Protein AF-A0A2V5QRU3-F1 (afdb_monomer)

Nearest PDB structures (foldseek):
  6q3q-assembly1_B  TM=8.508E-01  e=2.967E-01  Arabidopsis
  8ye5-assembly1_B  TM=8.484E-01  e=3.527E-01  Dehalobacter sp.
  6vbv-assembly1_4  TM=8.550E-01  e=3.527E-01  Bos taurus
  3gz1-assembly1_A  TM=8.193E-01  e=3.737E-01  Shigella flexneri
  3fwv-assembly2_B  TM=7.146E-01  e=1.572E-01  Homo sapiens

Foldseek 3Di:
DPPPVPLCLVVLLVVLVVVCVVDNDALVSLLSNLVSCVVVVVLVSSLVSLVVSVVNPPDPPSVVVSVVSNVVSVVD

pLDDT: mean 91.73, std 13.97, range [38.41, 98.62]

Secondary structure (DSSP, 8-state):
--SSSS--HHHHHHHHHHHHHHSPPPHHHHHHHHHHHHHTT-HHHHHHHHHHHHHTTPPTTHHHHHHHHHHHHHH-

Solvent-accessible surface area (backbone atoms only — not comparable to full-atom values): 4176 Å² total; per-residue (Å²): 144,78,70,83,82,58,73,56,30,70,58,52,36,50,55,49,53,58,46,42,76,78,40,83,66,52,21,69,56,24,36,54,36,10,55,25,26,44,76,68,66,38,55,72,59,12,46,54,27,29,54,50,8,52,76,59,62,37,52,81,71,57,34,60,52,42,53,50,55,50,55,54,66,72,75,110

Mean predicted aligned error: 4.31 Å

Sequence (76 aa):
RLSYERKEYPRAIQLLQESARKKPLNANSLFCLGMSQLQARQKAEARGALDQALVAGLQDPMATEAKRALADLQRD

Radius of gyration: 12.37 Å; Cα contacts (8 Å, |Δi|>4): 75; chains: 1; bounding box: 36×26×29 Å

Structure (mmCIF, N/CA/C/O backbone):
data_AF-A0A2V5QRU3-F1
#
_entry.id   AF-A0A2V5QRU3-F1
#
loop_
_atom_site.group_PDB
_atom_site.id
_atom_site.type_symbol
_atom_site.label_atom_id
_atom_site.label_alt_id
_atom_site.label_comp_id
_atom_site.label_asym_id
_atom_site.label_entity_id
_atom_site.label_seq_id
_atom_site.pdbx_PDB_ins_code
_atom_site.Cartn_x
_atom_site.Cartn_y
_atom_site.Cartn_z
_atom_site.occupancy
_atom_site.B_iso_or_equiv
_atom_site.auth_seq_id
_atom_site.auth_comp_id
_atom_site.auth_asym_id
_atom_site.auth_atom_id
_atom_site.pdbx_PDB_model_num
ATOM 1 N N . ARG A 1 1 ? 24.817 9.216 12.412 1.00 48.69 1 ARG A N 1
ATOM 2 C CA . ARG A 1 1 ? 23.884 8.119 12.780 1.00 48.69 1 ARG A CA 1
ATOM 3 C C . ARG A 1 1 ? 22.456 8.681 12.911 1.00 48.69 1 ARG A C 1
ATOM 5 O O . ARG A 1 1 ? 21.940 8.721 14.012 1.00 48.69 1 ARG A O 1
ATOM 12 N N . LEU A 1 2 ? 21.861 9.199 11.822 1.00 47.62 2 LEU A N 1
ATOM 13 C CA . LEU A 1 2 ? 20.746 10.176 11.905 1.00 47.62 2 LEU A CA 1
ATOM 14 C C . LEU A 1 2 ? 19.517 9.909 11.003 1.00 47.62 2 LEU A C 1
ATOM 16 O O . LEU A 1 2 ? 18.577 10.692 11.045 1.00 47.62 2 LEU A O 1
ATOM 20 N N . SER A 1 3 ? 19.482 8.833 10.207 1.00 49.75 3 SER A N 1
ATOM 21 C CA . SER A 1 3 ? 18.414 8.647 9.196 1.00 49.75 3 SER A CA 1
ATOM 22 C C . SER A 1 3 ? 17.320 7.634 9.539 1.00 49.75 3 SER A C 1
ATOM 24 O O . SER A 1 3 ? 16.378 7.519 8.770 1.00 49.75 3 SER A O 1
ATOM 26 N N . TYR A 1 4 ? 17.392 6.908 10.660 1.00 38.41 4 TYR A N 1
ATOM 27 C CA . TYR A 1 4 ? 16.393 5.863 10.951 1.00 38.41 4 TYR A CA 1
ATOM 28 C C . TYR A 1 4 ? 15.104 6.390 11.609 1.00 38.41 4 TYR A C 1
ATOM 30 O O . TYR A 1 4 ? 14.043 5.801 11.438 1.00 38.41 4 TYR A O 1
ATOM 38 N N . GLU A 1 5 ? 15.169 7.511 12.333 1.00 48.84 5 GLU A N 1
ATOM 39 C CA . GLU A 1 5 ? 14.007 8.067 13.051 1.00 48.84 5 GLU A CA 1
ATOM 40 C C . GLU A 1 5 ? 13.149 8.998 12.194 1.00 48.84 5 GLU A C 1
ATOM 42 O O . GLU A 1 5 ? 11.959 9.191 12.457 1.00 48.84 5 GLU A O 1
ATOM 47 N N . ARG A 1 6 ? 13.723 9.543 11.118 1.00 53.03 6 ARG A N 1
ATOM 48 C CA . ARG A 1 6 ? 12.964 10.278 10.114 1.00 53.03 6 ARG A CA 1
ATOM 49 C C . ARG A 1 6 ? 12.267 9.264 9.235 1.00 53.03 6 ARG A C 1
ATOM 51 O O . ARG A 1 6 ? 12.748 8.927 8.169 1.00 53.03 6 ARG A O 1
ATOM 58 N N . LYS A 1 7 ? 11.132 8.777 9.716 1.00 65.44 7 LYS A N 1
ATOM 59 C CA . LYS A 1 7 ? 10.055 8.173 8.934 1.00 65.44 7 LYS A CA 1
ATOM 60 C C . LYS A 1 7 ? 9.815 9.00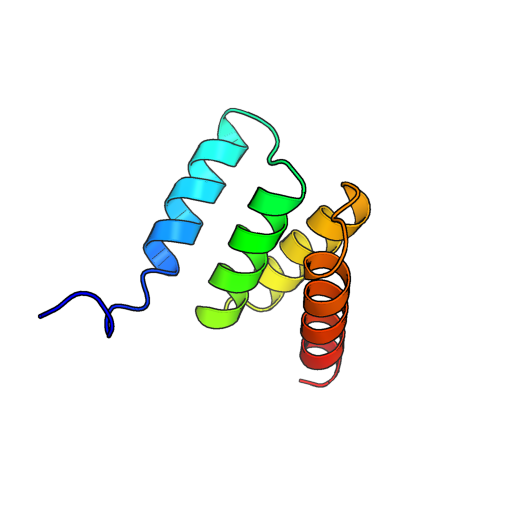4 7.656 1.00 65.44 7 LYS A C 1
ATOM 62 O O . LYS A 1 7 ? 8.936 9.861 7.643 1.00 65.44 7 LYS A O 1
ATOM 67 N N . GLU A 1 8 ? 10.609 8.796 6.596 1.00 81.00 8 GLU A N 1
ATOM 68 C CA . GLU A 1 8 ? 10.610 9.592 5.349 1.00 81.00 8 GLU A CA 1
ATOM 69 C C . GLU A 1 8 ? 9.358 9.325 4.489 1.00 81.00 8 GLU A C 1
ATOM 71 O O . GLU A 1 8 ? 9.356 9.547 3.280 1.00 81.00 8 GLU A O 1
ATOM 76 N N . TYR A 1 9 ? 8.262 8.874 5.102 1.00 87.69 9 TYR A N 1
ATOM 77 C CA . TYR A 1 9 ? 7.001 8.596 4.431 1.00 87.69 9 TYR A CA 1
ATOM 78 C C . TYR A 1 9 ? 6.456 9.818 3.687 1.00 87.69 9 TYR A C 1
ATOM 80 O O . TYR A 1 9 ? 6.118 9.654 2.519 1.00 87.69 9 TYR A O 1
ATOM 88 N N . PRO A 1 10 ? 6.445 11.052 4.246 1.00 90.56 10 PRO A N 1
ATOM 89 C CA . PRO A 1 10 ? 5.977 12.220 3.496 1.00 90.56 10 PRO A CA 1
ATOM 90 C C . PRO A 1 10 ? 6.773 12.460 2.208 1.00 90.56 10 PRO A C 1
ATOM 92 O O . PRO A 1 10 ? 6.200 12.771 1.167 1.00 90.56 10 PRO A O 1
ATOM 95 N N . ARG A 1 11 ? 8.092 12.247 2.257 1.00 91.56 11 ARG A N 1
ATOM 96 C CA . ARG A 1 11 ? 8.969 12.406 1.094 1.00 91.56 11 ARG A CA 1
ATOM 97 C C . ARG A 1 11 ? 8.738 11.305 0.061 1.00 91.56 11 ARG A C 1
ATOM 99 O O . ARG A 1 11 ? 8.659 11.599 -1.128 1.00 91.56 11 ARG A O 1
ATOM 106 N N . ALA A 1 12 ? 8.608 10.054 0.502 1.00 93.12 12 ALA A N 1
ATOM 107 C CA . ALA A 1 12 ? 8.299 8.929 -0.378 1.00 93.12 12 ALA A CA 1
ATOM 108 C C . ALA A 1 12 ? 6.952 9.130 -1.090 1.00 93.12 12 ALA A C 1
ATOM 110 O O . ALA A 1 12 ? 6.869 8.957 -2.304 1.00 93.12 12 ALA A O 1
ATOM 111 N N . ILE A 1 13 ? 5.929 9.572 -0.350 1.00 96.19 13 ILE A N 1
ATOM 112 C CA . ILE A 1 13 ? 4.607 9.907 -0.890 1.00 96.19 13 ILE A CA 1
ATOM 113 C C . ILE A 1 13 ? 4.736 10.978 -1.971 1.00 96.19 13 ILE A C 1
ATOM 115 O O . ILE A 1 13 ? 4.259 10.767 -3.084 1.00 96.19 13 ILE A O 1
ATOM 119 N N . GLN A 1 14 ? 5.423 12.086 -1.673 1.00 95.56 14 GLN A N 1
ATOM 120 C CA . GLN A 1 14 ? 5.611 13.177 -2.627 1.00 95.56 14 GLN A CA 1
ATOM 121 C C . GLN A 1 14 ? 6.269 12.683 -3.924 1.00 95.56 14 GLN A C 1
ATOM 123 O O . GLN A 1 14 ? 5.731 12.898 -5.009 1.00 95.56 14 GLN A O 1
ATOM 128 N N . LEU A 1 15 ? 7.396 11.971 -3.825 1.00 95.75 15 LEU A N 1
ATOM 129 C CA . LEU A 1 15 ? 8.134 11.484 -4.996 1.00 95.75 15 LEU A CA 1
ATOM 130 C C . LEU A 1 15 ? 7.306 10.509 -5.846 1.00 95.75 15 LEU A C 1
ATOM 132 O O . LEU A 1 15 ? 7.326 10.573 -7.077 1.00 95.75 15 LEU A O 1
ATOM 136 N N . LEU A 1 16 ? 6.555 9.610 -5.205 1.00 95.94 16 LEU A N 1
ATOM 137 C CA . LEU A 1 16 ? 5.703 8.643 -5.899 1.00 95.94 16 LEU A CA 1
ATOM 138 C C . LEU A 1 16 ? 4.506 9.324 -6.572 1.00 95.94 16 LEU A C 1
ATOM 140 O O . LEU A 1 16 ? 4.192 8.996 -7.715 1.00 95.94 16 LEU A O 1
ATOM 144 N N . GLN A 1 17 ? 3.882 10.310 -5.923 1.00 96.75 17 GLN A N 1
ATOM 145 C CA . GLN A 1 17 ? 2.799 11.101 -6.513 1.00 96.75 17 GLN A CA 1
ATOM 146 C C . GLN A 1 17 ? 3.284 11.956 -7.690 1.00 96.75 17 GLN A C 1
ATOM 148 O O . GLN A 1 17 ? 2.611 12.034 -8.716 1.00 96.75 17 GLN A O 1
ATOM 153 N N . GLU A 1 18 ? 4.461 12.574 -7.591 1.00 96.81 18 GLU A N 1
ATOM 154 C CA . GLU A 1 18 ? 5.075 13.304 -8.705 1.00 96.81 18 GLU A CA 1
ATOM 155 C C . GLU A 1 18 ? 5.390 12.380 -9.888 1.00 96.81 18 GLU A C 1
ATOM 157 O O . GLU A 1 18 ? 5.145 12.740 -11.041 1.00 96.81 18 GLU A O 1
ATOM 162 N N . SER A 1 19 ? 5.885 11.169 -9.616 1.00 95.25 19 SER A N 1
ATOM 163 C CA . SER A 1 19 ? 6.096 10.141 -10.640 1.00 95.25 19 SER A CA 1
ATOM 164 C C . SER A 1 19 ? 4.776 9.734 -11.305 1.00 95.25 19 SER A C 1
ATOM 166 O O . SER A 1 19 ? 4.705 9.691 -12.535 1.00 95.25 19 SER A O 1
ATOM 168 N N . ALA A 1 20 ? 3.716 9.537 -10.510 1.00 94.56 20 ALA A N 1
ATOM 169 C CA . ALA A 1 20 ? 2.379 9.175 -10.986 1.00 94.56 20 ALA A CA 1
ATOM 170 C C . ALA A 1 20 ? 1.779 10.213 -11.952 1.00 94.56 20 ALA A C 1
ATOM 172 O O . ALA A 1 20 ? 1.046 9.851 -12.869 1.00 94.56 20 ALA A O 1
ATOM 173 N N . ARG A 1 21 ? 2.122 11.502 -11.789 1.00 95.56 21 ARG A N 1
ATOM 174 C CA . ARG A 1 21 ? 1.703 12.579 -12.709 1.00 95.56 21 ARG A CA 1
ATOM 175 C C . ARG A 1 21 ? 2.343 12.470 -14.093 1.00 95.56 21 ARG A C 1
ATOM 177 O O . ARG A 1 21 ? 1.790 12.995 -15.052 1.00 95.56 21 ARG A O 1
ATOM 184 N N . LYS A 1 22 ? 3.519 11.843 -14.196 1.00 95.06 22 LYS A N 1
ATOM 185 C CA . LYS A 1 22 ? 4.268 11.702 -15.457 1.00 95.06 22 LYS A CA 1
ATOM 186 C C . LYS A 1 22 ? 3.973 10.380 -16.151 1.00 95.06 22 LYS A C 1
ATOM 188 O O . LYS A 1 22 ? 3.930 10.328 -17.376 1.00 95.06 22 LYS A O 1
ATOM 193 N N . LYS A 1 23 ? 3.817 9.309 -15.374 1.00 94.06 23 LYS A N 1
ATOM 194 C CA . LYS A 1 23 ? 3.516 7.967 -15.869 1.00 94.06 23 LYS A CA 1
ATOM 195 C C . LYS A 1 23 ? 2.728 7.178 -14.825 1.00 94.06 23 LYS A C 1
ATOM 197 O O . LYS A 1 23 ? 2.993 7.349 -13.635 1.00 94.06 23 LYS A O 1
ATOM 202 N N . PRO A 1 24 ? 1.835 6.266 -15.242 1.00 94.62 24 PRO A N 1
ATOM 203 C CA . PRO A 1 24 ? 1.191 5.347 -14.316 1.00 94.62 24 PRO A CA 1
ATOM 204 C C . PRO A 1 24 ? 2.221 4.588 -13.471 1.00 94.62 24 PRO A C 1
ATOM 206 O O . PRO A 1 24 ? 3.252 4.132 -13.978 1.00 94.62 24 PRO A O 1
ATOM 209 N N . LEU A 1 25 ? 1.948 4.466 -12.173 1.00 96.94 25 LEU A N 1
ATOM 210 C CA . LEU A 1 25 ? 2.767 3.660 -11.275 1.00 96.94 25 LEU A CA 1
ATOM 211 C C . LEU A 1 25 ? 2.513 2.172 -11.535 1.00 96.94 25 LEU A C 1
ATOM 213 O O . LEU A 1 25 ? 1.385 1.754 -11.781 1.00 96.94 25 LEU A O 1
ATOM 217 N N . ASN A 1 26 ? 3.571 1.367 -11.452 1.00 97.94 26 ASN A N 1
ATOM 218 C CA . ASN A 1 26 ? 3.433 -0.087 -11.443 1.00 97.94 26 ASN A CA 1
ATOM 219 C C . ASN A 1 26 ? 2.936 -0.581 -10.074 1.00 97.94 26 ASN A C 1
ATOM 221 O O . ASN A 1 26 ? 2.965 0.160 -9.089 1.00 97.94 26 ASN A O 1
ATOM 225 N N . ALA A 1 27 ? 2.536 -1.852 -10.004 1.00 97.94 27 ALA A N 1
ATOM 226 C CA . ALA A 1 27 ? 2.000 -2.467 -8.791 1.00 97.94 27 ALA A CA 1
ATOM 227 C C . ALA A 1 27 ? 2.897 -2.265 -7.554 1.00 97.94 27 ALA A C 1
ATOM 229 O O . ALA A 1 27 ? 2.417 -1.850 -6.502 1.00 97.94 27 ALA A O 1
ATOM 230 N N . ASN A 1 28 ? 4.212 -2.468 -7.687 1.00 97.69 28 ASN A N 1
ATOM 231 C CA . ASN A 1 28 ? 5.152 -2.313 -6.570 1.00 97.69 28 ASN A CA 1
ATOM 232 C C . ASN A 1 28 ? 5.236 -0.859 -6.084 1.00 97.69 28 ASN A C 1
ATOM 234 O O . ASN A 1 28 ? 5.320 -0.603 -4.887 1.00 97.69 28 ASN A O 1
ATOM 238 N N . SER A 1 29 ? 5.192 0.106 -7.005 1.00 97.38 29 SER A N 1
ATOM 239 C CA . SER A 1 29 ? 5.241 1.532 -6.668 1.00 97.38 29 SER A CA 1
ATOM 240 C C . SER A 1 29 ? 3.939 2.006 -6.021 1.00 97.38 29 SER A C 1
ATOM 242 O O . SER A 1 29 ? 3.983 2.813 -5.095 1.00 97.38 29 SER A O 1
ATOM 244 N N . LEU A 1 30 ? 2.793 1.478 -6.468 1.00 98.56 30 LEU A N 1
ATOM 245 C CA . LEU A 1 30 ? 1.487 1.692 -5.836 1.00 98.56 30 LEU A CA 1
ATOM 246 C C . LEU A 1 30 ? 1.461 1.123 -4.414 1.00 98.56 30 LEU A C 1
ATOM 248 O O . LEU A 1 30 ? 1.019 1.803 -3.492 1.00 98.56 30 LEU A O 1
ATOM 252 N N . PHE A 1 31 ? 2.019 -0.073 -4.209 1.00 98.44 31 PHE A N 1
ATOM 253 C CA . PHE A 1 31 ? 2.165 -0.653 -2.877 1.00 98.44 31 PHE A CA 1
ATOM 254 C C . PHE A 1 31 ? 3.030 0.221 -1.961 1.00 98.44 31 PHE A C 1
ATOM 256 O O . PHE A 1 31 ? 2.609 0.561 -0.857 1.00 98.44 31 PHE A O 1
ATOM 263 N N . CYS A 1 32 ? 4.211 0.645 -2.424 1.00 97.50 32 CYS A N 1
ATOM 264 C CA . CYS A 1 32 ? 5.087 1.526 -1.647 1.00 97.50 32 CYS A CA 1
ATOM 265 C C . CYS A 1 32 ? 4.400 2.851 -1.287 1.00 97.50 32 CYS A C 1
ATOM 267 O O . CYS A 1 32 ? 4.570 3.348 -0.170 1.00 97.50 32 CYS A O 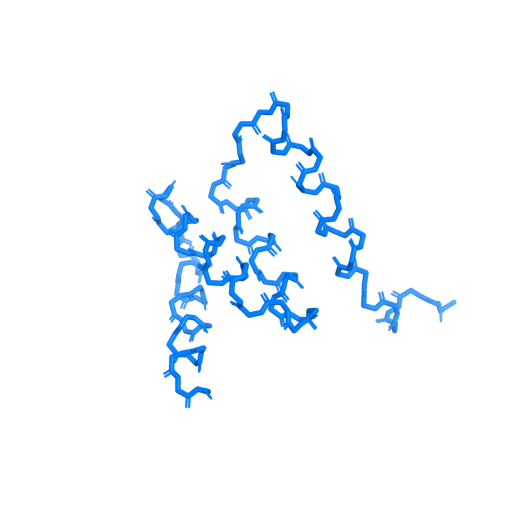1
ATOM 269 N N . LEU A 1 33 ? 3.612 3.411 -2.212 1.00 98.06 33 LEU A N 1
ATOM 270 C CA . LEU A 1 33 ? 2.818 4.611 -1.965 1.00 98.06 33 LEU A CA 1
ATOM 271 C C . LEU A 1 33 ? 1.778 4.351 -0.870 1.00 98.06 33 LEU A C 1
ATOM 273 O O . LEU A 1 33 ? 1.758 5.079 0.120 1.00 98.06 33 LEU A O 1
ATOM 277 N N . GLY A 1 34 ? 0.992 3.282 -1.004 1.00 97.94 34 GLY A N 1
ATOM 278 C CA . GLY A 1 34 ? -0.051 2.922 -0.047 1.00 97.94 34 GLY A CA 1
ATOM 279 C C . GLY A 1 34 ? 0.482 2.646 1.358 1.00 97.94 34 GLY A C 1
ATOM 280 O O . GLY A 1 34 ? -0.042 3.182 2.333 1.00 97.94 34 GLY A O 1
ATOM 281 N N . MET A 1 35 ? 1.586 1.906 1.483 1.00 97.81 35 MET A N 1
ATOM 282 C CA . MET A 1 35 ? 2.224 1.652 2.780 1.00 97.81 35 MET A CA 1
ATOM 283 C C . MET A 1 35 ? 2.803 2.928 3.400 1.00 97.81 35 MET A C 1
ATOM 285 O O . MET A 1 35 ? 2.674 3.145 4.606 1.00 97.81 35 MET A O 1
ATOM 289 N N . SER A 1 36 ? 3.394 3.814 2.593 1.00 96.69 36 SER A N 1
ATOM 290 C CA . SER A 1 36 ? 3.895 5.104 3.087 1.00 96.69 36 SER A CA 1
ATOM 291 C C . SER A 1 36 ? 2.749 5.991 3.583 1.00 96.69 36 SER A C 1
ATOM 293 O O . SER A 1 36 ? 2.845 6.577 4.660 1.00 96.69 36 SER A O 1
ATOM 295 N N . GLN A 1 37 ? 1.640 6.049 2.841 1.00 97.38 37 GLN A N 1
ATOM 296 C CA . GLN A 1 37 ? 0.423 6.768 3.235 1.00 97.38 37 GLN A CA 1
ATOM 297 C C . GLN A 1 37 ? -0.161 6.208 4.533 1.00 97.38 37 GLN A C 1
ATOM 299 O O . GLN A 1 37 ? -0.479 6.976 5.443 1.00 97.38 37 GLN A O 1
ATOM 304 N N . LEU A 1 38 ? -0.210 4.881 4.672 1.00 96.00 38 LEU A N 1
ATOM 305 C CA . LEU A 1 38 ? -0.696 4.220 5.880 1.00 96.00 38 LEU A CA 1
ATOM 306 C C 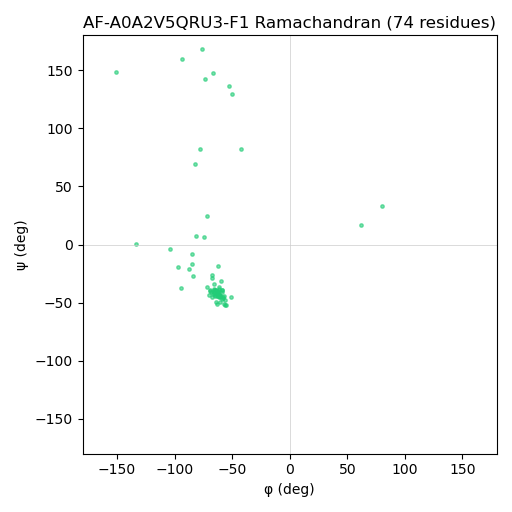. LEU A 1 38 ? 0.124 4.628 7.109 1.00 96.00 38 LEU A C 1
ATOM 308 O O . LEU A 1 38 ? -0.432 5.016 8.139 1.00 96.00 38 LEU A O 1
ATOM 312 N N . GLN A 1 39 ? 1.451 4.615 6.979 1.00 94.25 39 GLN A N 1
ATOM 313 C CA . GLN A 1 39 ? 2.355 5.028 8.051 1.00 94.25 39 GLN A CA 1
ATOM 314 C C . GLN A 1 39 ? 2.275 6.527 8.366 1.00 94.25 39 GLN A C 1
ATOM 316 O O . GLN A 1 39 ? 2.484 6.936 9.510 1.00 94.25 39 GLN A O 1
ATOM 321 N N . ALA A 1 40 ? 1.925 7.345 7.372 1.00 93.38 40 ALA A N 1
ATOM 322 C CA . ALA A 1 40 ? 1.623 8.764 7.529 1.00 93.38 40 ALA A CA 1
ATOM 323 C C . ALA A 1 40 ? 0.186 9.037 8.025 1.00 93.38 40 ALA A C 1
ATOM 325 O O . ALA A 1 40 ? -0.221 10.195 8.072 1.00 93.38 40 ALA A O 1
ATOM 326 N N . ARG A 1 41 ? -0.578 7.998 8.406 1.00 94.00 41 ARG A N 1
ATOM 327 C CA . ARG A 1 41 ? -1.989 8.067 8.842 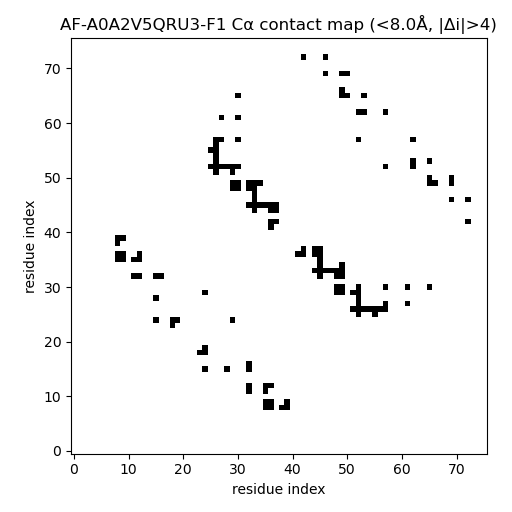1.00 94.00 41 ARG A CA 1
ATOM 328 C C . ARG A 1 41 ? -2.968 8.591 7.776 1.00 94.00 41 ARG A C 1
ATOM 330 O O . ARG A 1 41 ? -4.109 8.905 8.102 1.00 94.00 41 ARG A O 1
ATOM 337 N N . GLN A 1 42 ? -2.566 8.612 6.507 1.00 95.69 42 GLN A N 1
ATOM 338 C CA . GLN A 1 42 ? -3.403 8.950 5.349 1.00 95.69 42 GLN A CA 1
ATOM 339 C C . GLN A 1 42 ? -4.207 7.714 4.920 1.00 95.69 42 GLN A C 1
ATOM 341 O O . GLN A 1 42 ? -3.902 7.059 3.925 1.00 95.69 42 GLN A O 1
ATOM 346 N N . LYS A 1 43 ? -5.173 7.307 5.755 1.00 96.62 43 LYS A N 1
ATOM 347 C CA . LYS A 1 43 ? -5.852 6.003 5.636 1.00 96.62 43 LYS A CA 1
ATOM 348 C C . LYS A 1 43 ? -6.668 5.852 4.346 1.00 96.62 43 LYS A C 1
ATOM 350 O O . LYS A 1 43 ? -6.674 4.771 3.760 1.00 96.62 43 LYS A O 1
ATOM 355 N N . ALA A 1 44 ? -7.358 6.908 3.913 1.00 96.94 44 ALA A N 1
ATOM 356 C CA . ALA A 1 44 ? -8.194 6.872 2.713 1.00 96.94 44 ALA A CA 1
ATOM 357 C C . ALA A 1 44 ? -7.339 6.711 1.449 1.00 96.94 44 ALA A C 1
ATOM 359 O O . ALA A 1 44 ? -7.620 5.866 0.599 1.00 96.94 44 ALA A O 1
ATOM 360 N N . GLU A 1 45 ? -6.253 7.472 1.364 1.00 97.94 45 GLU A N 1
ATOM 361 C CA . GLU A 1 45 ? -5.299 7.414 0.267 1.00 97.94 45 GLU A CA 1
ATOM 362 C C . GLU A 1 45 ? -4.563 6.074 0.251 1.00 97.94 45 GLU A C 1
ATOM 364 O O . GLU A 1 45 ? -4.459 5.449 -0.805 1.00 97.94 45 GLU A O 1
ATOM 369 N N . ALA A 1 46 ? -4.145 5.592 1.428 1.00 98.25 46 ALA A N 1
ATOM 370 C CA . ALA A 1 46 ? -3.511 4.289 1.579 1.00 98.25 46 ALA A CA 1
ATOM 371 C C . ALA A 1 46 ? -4.390 3.161 1.035 1.00 98.25 46 ALA A C 1
ATOM 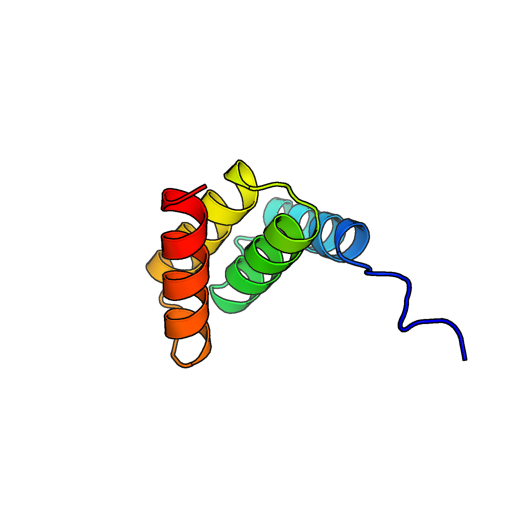373 O O . ALA A 1 46 ? -3.909 2.334 0.261 1.00 98.25 46 ALA A O 1
ATOM 374 N N . ARG A 1 47 ? -5.683 3.150 1.394 1.00 98.44 47 ARG A N 1
ATOM 375 C CA . ARG A 1 47 ? -6.650 2.179 0.866 1.00 98.44 47 ARG A CA 1
ATOM 376 C C . ARG A 1 47 ? -6.673 2.213 -0.661 1.00 98.44 47 ARG A C 1
ATOM 378 O O . ARG A 1 47 ? -6.462 1.182 -1.288 1.00 98.44 47 ARG A O 1
ATOM 385 N N . GLY A 1 48 ? -6.847 3.399 -1.248 1.00 98.12 48 GLY A N 1
ATOM 386 C CA . GLY A 1 48 ? -6.904 3.555 -2.702 1.00 98.12 48 GLY A CA 1
ATOM 387 C C . GLY A 1 48 ? -5.647 3.046 -3.414 1.00 98.12 48 GLY A C 1
ATOM 388 O O . GLY A 1 48 ? -5.749 2.309 -4.393 1.00 98.12 48 GLY A O 1
ATOM 389 N N . ALA A 1 49 ? -4.459 3.388 -2.910 1.00 98.38 49 ALA A N 1
ATOM 390 C CA . ALA A 1 49 ? -3.199 2.962 -3.515 1.00 98.38 49 ALA A CA 1
ATOM 391 C C . ALA A 1 49 ? -2.948 1.448 -3.370 1.00 98.38 49 ALA A C 1
ATOM 393 O O . ALA A 1 49 ? -2.477 0.813 -4.315 1.00 98.38 49 ALA A O 1
ATOM 394 N N . LEU A 1 50 ? -3.286 0.852 -2.220 1.00 98.56 50 LEU A N 1
ATOM 395 C CA . LEU A 1 50 ? -3.153 -0.592 -1.997 1.00 98.56 50 LEU A CA 1
ATOM 396 C C . LEU A 1 50 ? -4.139 -1.398 -2.858 1.00 98.56 50 LEU A C 1
ATOM 398 O O . LEU A 1 50 ? -3.738 -2.400 -3.452 1.00 98.56 50 LEU A O 1
ATOM 402 N N . ASP A 1 51 ? -5.385 -0.937 -2.993 1.00 98.56 51 ASP A N 1
ATOM 403 C CA . ASP A 1 51 ? -6.370 -1.551 -3.892 1.00 98.56 51 ASP A CA 1
ATOM 404 C C . ASP A 1 51 ? -5.891 -1.490 -5.352 1.00 98.56 51 ASP A C 1
ATOM 406 O O . ASP A 1 51 ? -5.898 -2.498 -6.063 1.00 98.56 51 ASP A O 1
ATOM 410 N N . GLN A 1 52 ? -5.383 -0.334 -5.793 1.00 98.38 52 GLN A N 1
ATOM 411 C CA . GLN A 1 52 ? -4.811 -0.181 -7.133 1.00 98.38 52 GLN A CA 1
ATOM 412 C C . GLN A 1 52 ? -3.600 -1.089 -7.362 1.00 98.38 52 GLN A C 1
ATOM 414 O O . GLN A 1 52 ? -3.450 -1.632 -8.456 1.00 98.38 52 GLN A O 1
ATOM 419 N N . ALA A 1 53 ? -2.744 -1.283 -6.355 1.00 98.62 53 ALA A N 1
ATOM 420 C CA . ALA A 1 53 ? -1.605 -2.188 -6.464 1.00 98.62 53 ALA A CA 1
ATOM 421 C C . ALA A 1 53 ? -2.064 -3.629 -6.740 1.00 98.62 53 ALA A C 1
ATOM 423 O O . ALA A 1 53 ? -1.537 -4.283 -7.640 1.00 98.62 53 ALA A O 1
ATOM 424 N N . LEU A 1 54 ? -3.080 -4.103 -6.011 1.00 98.56 54 LEU A N 1
ATOM 425 C CA . LEU A 1 54 ? -3.658 -5.434 -6.205 1.00 98.56 54 LEU A CA 1
ATOM 426 C C . LEU A 1 54 ? -4.285 -5.586 -7.597 1.00 98.56 54 L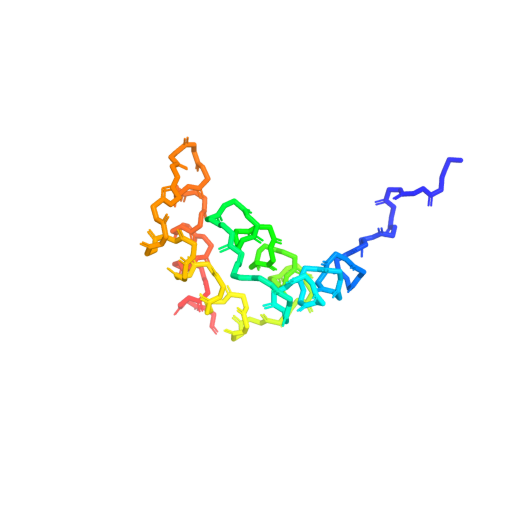EU A C 1
ATOM 428 O O . LEU A 1 54 ? -4.020 -6.579 -8.274 1.00 98.56 54 LEU A O 1
ATOM 432 N N . VAL A 1 55 ? -5.047 -4.587 -8.058 1.00 98.31 55 VAL A N 1
ATOM 433 C CA . VAL A 1 55 ? -5.619 -4.566 -9.418 1.00 98.31 55 VAL A CA 1
ATOM 434 C C . VAL A 1 55 ? -4.525 -4.573 -10.490 1.00 98.31 55 VAL A C 1
ATOM 436 O O . VAL A 1 55 ? -4.669 -5.237 -11.513 1.00 98.31 55 VAL A O 1
ATOM 439 N N . ALA A 1 56 ? -3.401 -3.895 -10.246 1.00 97.81 56 ALA A N 1
ATOM 440 C CA . ALA A 1 56 ? -2.246 -3.864 -11.142 1.00 97.81 56 ALA A CA 1
ATOM 441 C C . ALA A 1 56 ? -1.410 -5.163 -11.136 1.00 97.81 56 ALA A C 1
ATOM 443 O O . ALA A 1 56 ? -0.347 -5.207 -11.758 1.00 97.81 56 ALA A O 1
ATOM 444 N N . GLY A 1 57 ? -1.863 -6.215 -10.447 1.00 97.94 57 GLY A N 1
ATOM 445 C CA . GLY A 1 57 ? -1.202 -7.518 -10.431 1.00 97.94 57 GLY A CA 1
ATOM 446 C C . GLY A 1 57 ? -0.014 -7.596 -9.476 1.00 97.94 57 GLY A C 1
ATOM 447 O O . GLY A 1 57 ? 0.956 -8.299 -9.776 1.00 97.94 57 GLY A O 1
ATOM 448 N N . LEU A 1 58 ? -0.068 -6.875 -8.345 1.00 98.44 58 LEU A N 1
ATOM 449 C CA . LEU A 1 58 ? 0.914 -7.019 -7.267 1.00 98.44 58 LEU A CA 1
ATOM 450 C C . LEU A 1 58 ? 1.070 -8.498 -6.906 1.00 98.44 58 LEU A C 1
ATOM 452 O O . LEU A 1 58 ? 0.084 -9.201 -6.691 1.00 98.44 58 LEU A O 1
ATOM 456 N N . GLN A 1 59 ? 2.317 -8.956 -6.860 1.00 98.00 59 GLN A N 1
ATOM 457 C CA . GLN A 1 59 ? 2.656 -10.352 -6.602 1.00 98.00 59 GLN A CA 1
ATOM 458 C C . GLN A 1 59 ? 2.922 -10.584 -5.113 1.00 98.00 59 GLN A C 1
ATOM 460 O O . GLN A 1 59 ? 3.217 -9.655 -4.351 1.00 98.00 59 GLN A O 1
ATOM 465 N N . ASP A 1 60 ? 2.833 -11.838 -4.687 1.00 96.06 60 ASP A N 1
ATOM 466 C CA . ASP A 1 60 ? 3.245 -12.226 -3.343 1.00 96.06 60 ASP A CA 1
ATOM 467 C C . ASP A 1 60 ? 4.769 -12.084 -3.156 1.00 96.06 60 ASP A C 1
ATOM 469 O O . ASP A 1 60 ? 5.530 -12.252 -4.112 1.00 96.06 60 ASP A O 1
ATOM 473 N N . PRO A 1 61 ? 5.238 -11.744 -1.938 1.00 96.50 61 PRO A N 1
ATOM 474 C CA . PRO A 1 61 ? 4.474 -11.633 -0.685 1.00 96.50 61 PRO A CA 1
ATOM 475 C C . PRO A 1 61 ? 3.777 -10.276 -0.467 1.00 96.50 61 PRO A C 1
ATOM 477 O O . PRO A 1 61 ? 2.982 -10.136 0.464 1.00 96.50 61 PRO A O 1
ATOM 480 N N . MET A 1 62 ? 4.046 -9.276 -1.312 1.00 96.94 62 MET A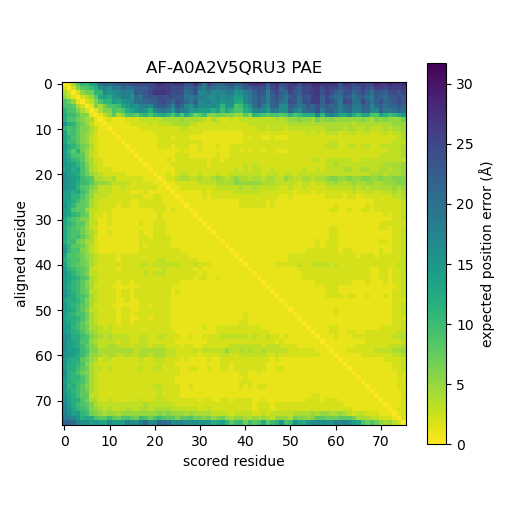 N 1
ATOM 481 C CA . MET A 1 62 ? 3.532 -7.910 -1.135 1.00 96.94 62 MET A CA 1
ATOM 482 C C . MET A 1 62 ? 2.006 -7.848 -1.271 1.00 96.94 62 MET A C 1
ATOM 484 O O . MET A 1 62 ? 1.352 -7.091 -0.558 1.00 96.94 62 MET A O 1
ATOM 488 N N . ALA A 1 63 ? 1.415 -8.678 -2.134 1.00 98.31 63 ALA A N 1
ATOM 489 C CA . ALA A 1 63 ? -0.037 -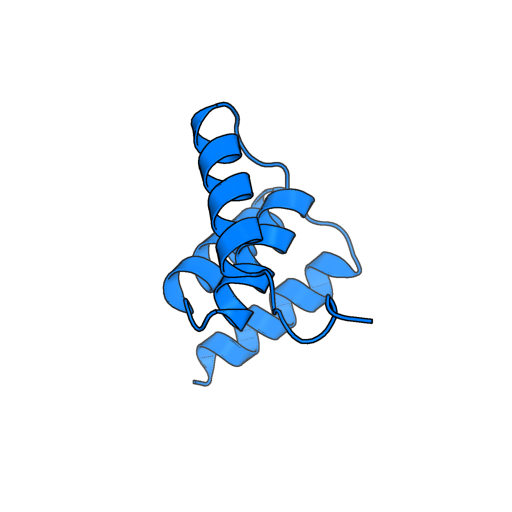8.786 -2.261 1.00 98.31 63 ALA A CA 1
ATOM 490 C C . ALA A 1 63 ? -0.707 -9.269 -0.967 1.00 98.31 63 ALA A C 1
ATOM 492 O O . ALA A 1 63 ? -1.731 -8.722 -0.555 1.00 98.31 63 ALA A O 1
ATOM 493 N N . THR A 1 64 ? -0.121 -10.265 -0.301 1.00 98.38 64 THR A N 1
ATOM 494 C CA . THR A 1 64 ? -0.588 -10.730 1.010 1.00 98.38 64 THR A CA 1
ATOM 495 C C . THR A 1 64 ? -0.505 -9.627 2.066 1.00 98.38 64 THR A C 1
ATOM 497 O O . THR A 1 64 ? -1.454 -9.439 2.828 1.00 98.38 64 THR A O 1
ATOM 500 N N . GLU A 1 65 ? 0.588 -8.866 2.101 1.00 98.25 65 GLU A N 1
ATOM 501 C CA . GLU A 1 65 ? 0.736 -7.738 3.028 1.00 98.25 65 GLU A CA 1
ATOM 502 C C . GLU A 1 65 ? -0.279 -6.619 2.745 1.00 98.25 65 GLU A C 1
ATOM 504 O O . GLU A 1 65 ? -0.943 -6.151 3.670 1.00 98.25 65 GLU A O 1
ATOM 509 N N . ALA A 1 66 ? -0.486 -6.262 1.473 1.00 98.31 66 ALA A N 1
ATOM 510 C CA . ALA A 1 66 ? -1.474 -5.265 1.061 1.00 98.31 66 ALA A CA 1
ATOM 511 C C . ALA A 1 66 ? -2.890 -5.648 1.511 1.00 98.31 66 ALA A C 1
ATOM 513 O O . ALA A 1 66 ? -3.607 -4.828 2.083 1.00 98.31 66 ALA A O 1
ATOM 514 N N . LYS A 1 67 ? -3.279 -6.915 1.315 1.00 98.56 67 LYS A N 1
ATOM 515 C CA . LYS A 1 67 ? -4.584 -7.439 1.752 1.00 98.56 67 LYS A CA 1
ATOM 516 C C . LYS A 1 67 ? -4.753 -7.375 3.270 1.00 98.56 67 LYS A C 1
ATOM 518 O O . LYS A 1 67 ? -5.834 -7.029 3.737 1.00 98.56 67 LYS A O 1
ATOM 523 N N . ARG A 1 68 ? -3.701 -7.681 4.041 1.00 98.44 68 ARG A N 1
ATOM 524 C CA . ARG A 1 68 ? -3.728 -7.565 5.511 1.00 98.44 68 ARG A CA 1
ATOM 525 C C . ARG A 1 68 ? -3.918 -6.114 5.947 1.00 98.44 68 ARG A C 1
ATOM 527 O O . ARG A 1 68 ? -4.842 -5.836 6.701 1.00 98.44 68 ARG A O 1
ATOM 534 N N . ALA A 1 69 ? -3.126 -5.194 5.400 1.00 97.69 69 ALA A N 1
ATOM 535 C CA . ALA A 1 69 ? -3.241 -3.769 5.700 1.00 97.69 69 ALA A CA 1
ATOM 536 C C . ALA A 1 69 ? -4.637 -3.211 5.359 1.00 97.69 69 ALA A C 1
ATOM 538 O O . ALA A 1 69 ? -5.211 -2.445 6.131 1.00 97.69 69 ALA A O 1
ATOM 539 N N . LEU A 1 70 ? -5.216 -3.628 4.229 1.00 98.25 70 LEU A N 1
ATOM 540 C CA . LEU A 1 70 ? -6.577 -3.256 3.835 1.00 98.25 70 LEU A CA 1
ATOM 541 C C . LEU A 1 70 ? -7.645 -3.803 4.787 1.00 98.25 70 LEU A C 1
ATOM 543 O O . LEU A 1 70 ? -8.612 -3.094 5.070 1.00 98.25 70 LEU A O 1
ATOM 547 N N . ALA A 1 71 ? -7.478 -5.035 5.274 1.00 98.00 71 ALA A N 1
ATOM 548 C CA . ALA A 1 71 ? 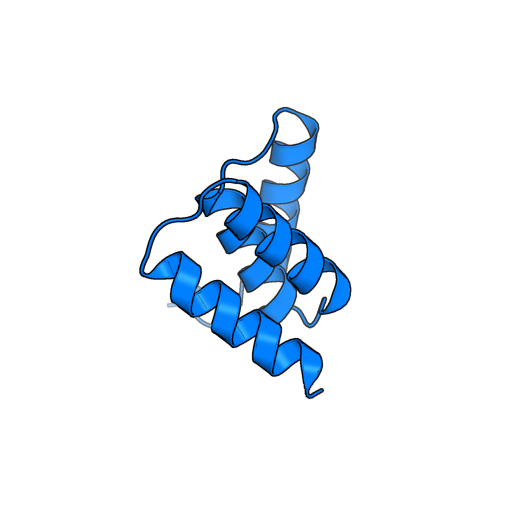-8.376 -5.632 6.256 1.00 98.00 71 ALA A CA 1
ATOM 549 C C . ALA A 1 71 ? -8.303 -4.897 7.602 1.00 98.00 71 ALA A C 1
ATOM 551 O O . ALA A 1 71 ? -9.342 -4.604 8.188 1.00 98.00 71 ALA A O 1
ATOM 552 N N . ASP A 1 72 ? -7.106 -4.527 8.062 1.00 96.38 72 ASP A N 1
ATOM 553 C CA . ASP A 1 72 ? -6.933 -3.742 9.290 1.00 96.38 72 ASP A CA 1
ATOM 554 C C . ASP A 1 72 ? -7.596 -2.361 9.160 1.00 96.38 72 ASP A C 1
ATOM 556 O O . ASP A 1 72 ? -8.361 -1.946 10.028 1.00 96.38 72 ASP A O 1
ATOM 560 N N . LEU A 1 73 ? -7.422 -1.696 8.012 1.00 95.25 73 LEU A N 1
ATOM 561 C CA . LEU A 1 73 ? -8.075 -0.421 7.692 1.00 95.25 73 LEU A CA 1
ATOM 562 C C . LEU A 1 73 ? -9.611 -0.484 7.630 1.00 95.25 73 LEU A C 1
ATOM 564 O O . LEU A 1 73 ? -10.244 0.567 7.595 1.00 95.25 73 LEU A O 1
ATOM 568 N N . GLN A 1 74 ? -10.223 -1.666 7.489 1.00 90.81 74 GLN A N 1
ATOM 569 C CA . GLN A 1 74 ? -11.689 -1.833 7.518 1.00 90.81 74 GLN A CA 1
ATOM 570 C C . GLN A 1 74 ? -12.243 -1.972 8.940 1.00 90.81 74 GLN A C 1
ATOM 572 O O . GLN A 1 74 ? -13.453 -1.868 9.124 1.00 90.81 74 GLN A O 1
ATOM 577 N N . ARG A 1 75 ? -11.381 -2.275 9.914 1.00 89.88 75 ARG A N 1
ATOM 578 C CA . ARG A 1 75 ? -11.759 -2.541 11.309 1.00 89.88 75 ARG A CA 1
ATOM 579 C C . ARG A 1 75 ? -11.599 -1.313 12.206 1.00 89.88 75 ARG A C 1
ATOM 581 O O . ARG A 1 75 ? -12.185 -1.299 13.285 1.00 89.88 75 ARG A O 1
ATOM 588 N N . ASP A 1 76 ? -10.799 -0.349 11.758 1.00 72.00 76 ASP A N 1
ATOM 589 C CA . ASP A 1 76 ? -10.619 0.987 12.341 1.00 72.00 76 ASP A CA 1
ATOM 590 C C . ASP A 1 76 ? -11.773 1.938 11.992 1.00 72.00 76 ASP A C 1
ATOM 592 O O . ASP A 1 76 ? -12.100 2.781 12.858 1.00 72.00 76 ASP A O 1
#